Protein AF-A0A7W6CKK4-F1 (afdb_monomer_lite)

Org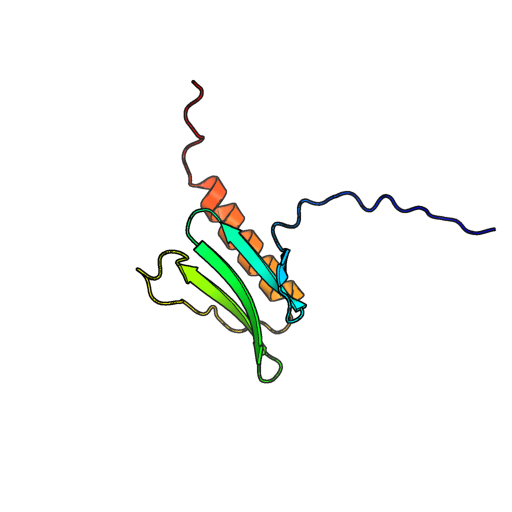anism: NCBI:txid1265931

Secondary structure (DSSP, 8-state):
--------------EEE-TTS-EEEEETTEEEEEEEETTEEEEEEEETTS-S--EEPPPBSSHHHHHHHHHHHHHHHHHHSPPPP--

Sequence (87 aa):
MRLFRSRTGHHHSVWKRDTTGRAYASHGRFRLTINGANERWFYRVSDMNGELPSVDSNPFPTERETMKAVQAELDATAGELPPPPEY

Structure (mmCIF, N/CA/C/O backbone):
data_AF-A0A7W6CKK4-F1
#
_entry.id   AF-A0A7W6CKK4-F1
#
loop_
_atom_site.group_PDB
_atom_site.id
_atom_site.type_symbol
_atom_site.label_atom_id
_atom_site.label_alt_id
_atom_site.label_comp_id
_atom_site.label_asym_id
_atom_site.label_entity_id
_atom_site.label_seq_id
_atom_site.pdbx_PDB_ins_code
_atom_site.Cartn_x
_atom_site.Cartn_y
_atom_site.Cartn_z
_atom_site.occupancy
_atom_site.B_iso_or_equiv
_atom_site.auth_seq_id
_atom_site.auth_comp_id
_atom_site.auth_asym_id
_atom_site.auth_atom_id
_atom_site.pdbx_PDB_model_num
ATOM 1 N N . MET A 1 1 ? -11.461 38.579 9.228 1.00 35.84 1 MET A N 1
ATOM 2 C CA . MET A 1 1 ? -12.113 37.288 9.549 1.00 35.84 1 MET A CA 1
ATOM 3 C C . MET A 1 1 ? -11.546 36.199 8.640 1.00 35.84 1 MET A C 1
ATOM 5 O O . MET A 1 1 ? -11.573 36.400 7.437 1.00 35.84 1 MET A O 1
ATOM 9 N N . ARG A 1 2 ? -11.041 35.101 9.243 1.00 50.19 2 ARG A N 1
ATOM 10 C CA . ARG A 1 2 ? -10.569 33.815 8.656 1.00 50.19 2 ARG A CA 1
ATOM 11 C C . ARG A 1 2 ? -9.449 33.935 7.596 1.00 50.19 2 ARG A C 1
ATOM 13 O O . ARG A 1 2 ? -9.737 34.131 6.427 1.00 50.19 2 ARG A O 1
ATOM 20 N N . LEU A 1 3 ? -8.158 34.027 7.941 1.00 53.16 3 LEU A N 1
ATOM 21 C CA . LEU A 1 3 ? -7.239 33.054 8.580 1.00 53.16 3 LEU A CA 1
ATOM 22 C C . LEU A 1 3 ? -7.086 31.725 7.805 1.00 53.16 3 LEU A C 1
ATOM 24 O O . LEU A 1 3 ? -8.003 30.914 7.761 1.00 53.16 3 LEU A O 1
ATOM 28 N N . PHE A 1 4 ? -5.872 31.541 7.266 1.00 47.81 4 PHE A N 1
ATOM 29 C CA . PHE A 1 4 ? -5.246 30.318 6.742 1.00 47.81 4 PHE A CA 1
ATOM 30 C C . PHE A 1 4 ? -5.793 29.721 5.439 1.00 47.81 4 PHE A C 1
ATOM 32 O O . PHE A 1 4 ? -6.445 28.681 5.413 1.00 47.81 4 PHE A O 1
ATOM 39 N N . ARG A 1 5 ? -5.350 30.292 4.312 1.00 41.41 5 ARG A N 1
ATOM 40 C CA . ARG A 1 5 ? -5.125 29.502 3.096 1.00 41.41 5 ARG A CA 1
ATOM 41 C C . ARG A 1 5 ? -3.798 28.769 3.282 1.00 41.41 5 ARG A C 1
ATOM 43 O O . ARG A 1 5 ? -2.760 29.219 2.803 1.00 41.41 5 ARG A O 1
ATOM 50 N N . SER A 1 6 ? -3.818 27.680 4.046 1.00 44.94 6 SER A N 1
ATOM 51 C CA . SER A 1 6 ? -2.702 26.741 4.058 1.00 44.94 6 SER A CA 1
ATOM 52 C C . SER A 1 6 ? -2.557 26.220 2.633 1.00 44.94 6 SER A C 1
ATOM 54 O O . SER A 1 6 ? -3.326 25.375 2.185 1.00 44.94 6 SER A O 1
ATOM 56 N N . ARG A 1 7 ? -1.583 26.759 1.893 1.00 45.53 7 ARG A N 1
ATOM 57 C CA . ARG A 1 7 ? -0.884 25.990 0.866 1.00 45.53 7 ARG A CA 1
ATOM 58 C C . ARG A 1 7 ? -0.210 24.859 1.631 1.00 45.53 7 ARG A C 1
ATOM 60 O O . ARG A 1 7 ? 0.934 24.992 2.051 1.00 45.53 7 ARG A O 1
ATOM 67 N N . THR A 1 8 ? -0.963 23.806 1.927 1.00 44.94 8 THR A N 1
ATOM 68 C CA . THR A 1 8 ? -0.404 22.553 2.409 1.00 44.94 8 THR A CA 1
ATOM 69 C C . THR A 1 8 ? 0.549 22.130 1.312 1.00 44.94 8 THR A C 1
ATOM 71 O O . THR A 1 8 ? 0.121 21.852 0.191 1.00 44.94 8 THR A O 1
ATOM 74 N N . GLY A 1 9 ? 1.844 22.245 1.605 1.00 38.50 9 GLY A N 1
ATOM 75 C CA . GLY A 1 9 ? 2.898 21.856 0.695 1.00 38.50 9 GLY A CA 1
ATOM 76 C C . GLY A 1 9 ? 2.556 20.492 0.127 1.00 38.50 9 GLY A C 1
ATOM 77 O O . GLY A 1 9 ? 2.155 19.590 0.865 1.00 38.50 9 GLY A O 1
ATOM 78 N N . HIS A 1 10 ? 2.670 20.369 -1.191 1.00 37.66 10 HIS A N 1
ATOM 79 C CA . HIS A 1 10 ? 2.759 19.079 -1.842 1.00 37.66 10 HIS A CA 1
ATOM 80 C C . HIS A 1 10 ? 4.008 18.377 -1.287 1.00 37.66 10 HIS A C 1
ATOM 82 O O . HIS A 1 10 ? 5.058 18.359 -1.917 1.00 37.66 10 HIS A O 1
ATOM 88 N N . HIS A 1 11 ? 3.913 17.794 -0.091 1.00 41.78 11 HIS A N 1
ATOM 89 C CA . HIS A 1 11 ? 4.615 16.552 0.159 1.00 41.78 11 HIS A CA 1
ATOM 90 C C . HIS A 1 11 ? 4.096 15.641 -0.941 1.00 41.78 11 HIS A C 1
ATOM 92 O O . HIS A 1 11 ? 2.901 15.337 -0.957 1.00 41.78 11 HIS A O 1
ATOM 98 N N . HIS A 1 12 ? 4.954 15.324 -1.909 1.00 48.50 12 HIS A N 1
ATOM 99 C CA . HIS A 1 12 ? 4.701 14.332 -2.944 1.00 48.50 12 HIS A CA 1
ATOM 100 C C . HIS A 1 12 ? 4.407 13.001 -2.243 1.00 48.50 12 HIS A C 1
ATOM 102 O O . HIS A 1 12 ? 5.272 12.150 -2.079 1.00 48.50 12 HIS A O 1
ATOM 108 N N . SER A 1 13 ? 3.185 12.847 -1.743 1.00 57.31 13 SER A N 1
ATOM 109 C CA . SER A 1 13 ? 2.711 11.590 -1.211 1.00 57.31 13 SER A CA 1
ATOM 110 C C . SER A 1 13 ? 2.564 10.710 -2.439 1.00 57.31 13 SER A C 1
ATOM 112 O O . SER A 1 13 ? 1.680 10.935 -3.261 1.00 57.31 13 SER A O 1
ATOM 114 N N . VAL A 1 14 ? 3.471 9.744 -2.591 1.00 70.94 14 VAL A N 1
ATOM 115 C CA . VAL A 1 14 ? 3.447 8.732 -3.667 1.00 70.94 14 VAL A CA 1
ATOM 116 C C . VAL A 1 14 ? 2.100 7.980 -3.681 1.00 70.94 14 VAL A C 1
ATOM 118 O O . VAL A 1 14 ? 1.691 7.398 -4.685 1.00 70.94 14 VAL A O 1
ATOM 121 N N . TRP A 1 15 ? 1.381 8.057 -2.563 1.00 80.62 15 TRP A N 1
ATOM 122 C CA . TRP A 1 15 ? 0.045 7.549 -2.321 1.00 80.62 15 TRP A CA 1
ATOM 123 C C . TRP A 1 15 ? -1.047 8.314 -3.074 1.00 80.62 15 TRP A C 1
ATOM 125 O O . TRP A 1 15 ? -1.396 9.451 -2.757 1.00 80.62 15 TRP A O 1
ATOM 135 N N . LYS A 1 16 ? -1.650 7.625 -4.036 1.00 85.94 16 LYS A N 1
ATOM 136 C CA . LYS A 1 16 ? -2.917 7.959 -4.687 1.00 85.94 16 LYS A CA 1
ATOM 137 C C . LYS A 1 16 ? -4.063 7.212 -4.001 1.00 85.94 16 LYS A C 1
ATOM 139 O O . LYS A 1 16 ? -3.830 6.287 -3.230 1.00 85.94 16 LYS A O 1
ATOM 144 N N . ARG A 1 17 ? -5.310 7.600 -4.271 1.00 86.62 17 ARG A N 1
ATOM 145 C CA . ARG A 1 17 ? -6.501 6.859 -3.826 1.00 86.62 17 ARG A CA 1
ATOM 146 C C . ARG A 1 17 ? -7.255 6.305 -5.027 1.00 86.62 17 ARG A C 1
ATOM 148 O O . ARG A 1 17 ? -7.381 7.012 -6.024 1.00 86.62 17 ARG A O 1
ATOM 155 N N . ASP A 1 18 ? -7.698 5.051 -4.963 1.00 83.19 18 ASP A N 1
ATOM 156 C CA . ASP A 1 18 ? -8.503 4.449 -6.036 1.00 83.19 18 ASP A CA 1
ATOM 157 C C . ASP A 1 18 ? -9.999 4.785 -5.896 1.00 83.19 18 ASP A C 1
ATOM 159 O O . ASP A 1 18 ? -10.408 5.495 -4.976 1.00 83.19 18 ASP A O 1
ATOM 163 N N . THR A 1 19 ? -10.826 4.293 -6.822 1.00 82.19 19 THR A N 1
ATOM 164 C CA . THR A 1 19 ? -12.276 4.559 -6.877 1.00 82.19 19 THR A CA 1
ATOM 165 C C . THR A 1 19 ? -13.054 4.035 -5.667 1.00 82.19 19 THR A C 1
ATOM 167 O O . THR A 1 19 ? -14.157 4.503 -5.403 1.00 82.19 19 THR A O 1
ATOM 170 N N . THR A 1 20 ? -12.480 3.105 -4.907 1.00 80.94 20 THR A N 1
ATOM 171 C CA . THR A 1 20 ? -13.000 2.588 -3.633 1.00 80.94 20 THR A CA 1
ATOM 172 C C . THR A 1 20 ? -12.464 3.354 -2.418 1.00 80.94 20 THR A C 1
ATOM 174 O O . THR A 1 20 ? -12.832 3.055 -1.284 1.00 80.94 20 THR A O 1
ATOM 177 N N . GLY A 1 21 ? -11.604 4.355 -2.635 1.00 80.94 21 GLY A N 1
ATOM 178 C CA . GLY A 1 21 ? -11.025 5.202 -1.595 1.00 80.94 21 GLY A CA 1
ATOM 179 C C . GLY A 1 21 ? -9.782 4.627 -0.913 1.00 80.94 21 GLY A C 1
ATOM 180 O O . GLY A 1 21 ? -9.237 5.293 -0.030 1.00 80.94 21 GLY A O 1
ATOM 181 N N . ARG A 1 22 ? -9.304 3.439 -1.312 1.00 83.50 22 ARG A N 1
ATOM 182 C CA . ARG A 1 22 ? -8.091 2.836 -0.736 1.00 83.50 22 ARG A CA 1
ATOM 183 C C . ARG A 1 22 ? -6.844 3.553 -1.231 1.00 83.50 22 ARG A C 1
ATOM 185 O O . ARG A 1 22 ? -6.768 3.970 -2.388 1.00 83.50 22 ARG A O 1
ATOM 192 N N . ALA A 1 23 ? -5.861 3.693 -0.346 1.00 87.25 23 ALA A N 1
ATOM 193 C CA . ALA A 1 23 ? -4.575 4.280 -0.688 1.00 87.25 23 ALA A CA 1
ATOM 194 C C . ALA A 1 23 ? -3.715 3.273 -1.463 1.00 87.25 23 ALA A C 1
ATOM 196 O O . ALA A 1 23 ? -3.593 2.116 -1.070 1.00 87.25 23 ALA A O 1
ATOM 197 N N . TYR A 1 24 ? -3.087 3.714 -2.546 1.00 87.69 24 TYR A N 1
ATOM 198 C CA . TYR A 1 24 ? -2.130 2.924 -3.303 1.00 87.69 24 TYR A CA 1
ATOM 199 C C . TYR A 1 24 ? -0.959 3.780 -3.782 1.00 87.69 24 TYR A C 1
ATOM 201 O O . TYR A 1 24 ? -1.130 4.946 -4.120 1.00 87.69 24 TYR A O 1
ATOM 209 N N . ALA A 1 25 ? 0.224 3.194 -3.856 1.00 86.38 25 ALA A N 1
ATOM 210 C CA . ALA A 1 25 ? 1.426 3.796 -4.412 1.00 86.38 25 ALA A CA 1
ATOM 211 C C . ALA A 1 25 ? 1.966 2.884 -5.516 1.00 86.38 25 ALA A C 1
ATOM 213 O O . ALA A 1 25 ? 1.896 1.663 -5.406 1.00 86.38 25 ALA A O 1
ATOM 214 N N . SER A 1 26 ? 2.493 3.460 -6.588 1.00 83.94 26 SER A N 1
ATOM 215 C CA . SER A 1 26 ? 3.145 2.701 -7.659 1.00 83.94 26 SER A CA 1
ATOM 216 C C . SER A 1 26 ? 4.629 3.030 -7.666 1.00 83.94 26 SER A C 1
ATOM 218 O O . SER A 1 26 ? 4.992 4.205 -7.623 1.00 83.94 26 SER A O 1
ATOM 220 N N . HIS A 1 27 ? 5.470 2.003 -7.723 1.00 77.75 27 HIS A N 1
ATOM 221 C CA . HIS A 1 27 ? 6.919 2.124 -7.769 1.00 77.75 27 HIS A CA 1
ATOM 222 C C . HIS A 1 27 ? 7.475 1.181 -8.843 1.00 77.75 27 HIS A C 1
ATOM 224 O O . HIS A 1 27 ? 7.486 -0.041 -8.680 1.00 77.75 27 HIS A O 1
ATOM 230 N N . GLY A 1 28 ? 7.896 1.748 -9.977 1.00 81.25 28 GLY A N 1
ATOM 231 C CA . GLY A 1 28 ? 8.307 0.969 -11.147 1.00 81.25 28 GLY A CA 1
ATOM 232 C C . GLY A 1 28 ? 7.194 0.027 -11.618 1.00 81.25 28 GLY A C 1
ATOM 233 O O . GLY A 1 28 ? 6.084 0.472 -11.906 1.00 81.25 28 GLY A O 1
ATOM 234 N N . ARG A 1 29 ? 7.490 -1.278 -11.662 1.00 83.25 29 ARG A N 1
ATOM 235 C CA . ARG A 1 29 ? 6.529 -2.337 -12.027 1.00 83.25 29 ARG A CA 1
ATOM 236 C C . ARG A 1 29 ? 5.608 -2.782 -10.888 1.00 83.25 29 ARG A C 1
ATOM 238 O O . ARG A 1 29 ? 4.680 -3.549 -11.116 1.00 83.25 29 ARG A O 1
ATOM 245 N N . PHE A 1 30 ? 5.859 -2.333 -9.661 1.00 86.00 30 PHE A N 1
ATOM 246 C CA . PHE A 1 30 ? 5.115 -2.775 -8.488 1.00 86.00 30 PHE A CA 1
ATOM 247 C C . PHE A 1 30 ? 4.077 -1.740 -8.060 1.00 86.00 30 PHE A C 1
ATOM 249 O O . PHE A 1 30 ? 4.301 -0.530 -8.101 1.00 86.00 30 PHE A O 1
ATOM 256 N N . ARG A 1 31 ? 2.931 -2.225 -7.588 1.00 87.81 31 ARG A N 1
ATOM 257 C CA . ARG A 1 31 ? 1.869 -1.427 -6.982 1.00 87.81 31 ARG A CA 1
ATOM 258 C C . ARG A 1 31 ? 1.634 -1.883 -5.551 1.00 87.81 31 ARG A C 1
ATOM 260 O O . ARG A 1 31 ? 1.291 -3.032 -5.303 1.00 87.81 31 ARG A O 1
ATOM 267 N N . LEU A 1 32 ? 1.755 -0.955 -4.619 1.00 88.88 32 LEU A N 1
ATOM 268 C CA . LEU A 1 32 ? 1.501 -1.136 -3.201 1.00 88.88 32 LEU A CA 1
ATOM 269 C C . LEU A 1 32 ? 0.104 -0.608 -2.892 1.00 88.88 32 LEU A C 1
ATOM 271 O O . LEU A 1 32 ? -0.225 0.510 -3.269 1.00 88.88 32 LEU A O 1
ATOM 275 N N . THR A 1 33 ? -0.735 -1.398 -2.233 1.00 90.69 33 THR A N 1
ATOM 276 C CA . THR A 1 33 ? -2.124 -1.034 -1.911 1.00 90.69 33 THR A CA 1
ATOM 277 C C . THR A 1 33 ? -2.375 -1.241 -0.429 1.00 90.69 33 THR A C 1
ATOM 279 O O . THR A 1 33 ? -2.154 -2.337 0.076 1.00 90.69 33 THR A O 1
ATOM 282 N N . ILE A 1 34 ? -2.861 -0.218 0.266 1.00 89.94 34 ILE A N 1
ATOM 283 C CA . ILE A 1 34 ? -3.258 -0.314 1.669 1.00 89.94 34 ILE A CA 1
ATOM 284 C C . ILE A 1 34 ? -4.645 -0.941 1.753 1.00 89.94 34 ILE A C 1
ATOM 286 O O . ILE A 1 34 ? -5.599 -0.472 1.134 1.00 89.94 34 ILE A O 1
ATOM 290 N N . ASN A 1 35 ? -4.757 -1.996 2.546 1.00 89.25 35 ASN A N 1
ATOM 291 C CA . ASN A 1 35 ? -6.006 -2.669 2.844 1.00 89.25 35 ASN A CA 1
ATOM 292 C C . ASN A 1 35 ? -6.205 -2.715 4.362 1.00 89.25 35 ASN A C 1
ATOM 294 O O . ASN A 1 35 ? -5.255 -2.881 5.124 1.00 89.25 35 ASN A O 1
ATOM 298 N N . GLY A 1 36 ? -7.452 -2.561 4.796 1.00 86.88 36 GLY A N 1
ATOM 299 C CA . GLY A 1 36 ? -7.860 -2.735 6.186 1.00 86.88 36 GLY A CA 1
ATOM 300 C C . GLY A 1 36 ? -8.866 -3.875 6.285 1.00 86.88 36 GLY A C 1
ATOM 301 O O . GLY A 1 36 ? -9.869 -3.863 5.572 1.00 86.88 36 GLY A O 1
ATOM 302 N N . ALA A 1 37 ? -8.609 -4.859 7.145 1.00 84.00 37 ALA A N 1
ATOM 303 C CA . ALA A 1 37 ? -9.531 -5.952 7.442 1.00 84.00 37 ALA A CA 1
ATOM 304 C C . ALA A 1 37 ? -9.450 -6.320 8.928 1.00 84.00 37 ALA A C 1
ATOM 306 O O . ALA A 1 37 ? -8.355 -6.419 9.476 1.00 84.00 37 ALA A O 1
ATOM 307 N N . ASN A 1 38 ? -10.597 -6.555 9.575 1.00 83.62 38 ASN A N 1
ATOM 308 C CA . ASN A 1 38 ? -10.672 -6.960 10.989 1.00 83.62 38 ASN A CA 1
ATOM 309 C C . ASN A 1 38 ? -9.845 -6.053 11.922 1.00 83.62 38 ASN A C 1
ATOM 311 O O . ASN A 1 38 ? -9.015 -6.541 12.685 1.00 83.62 38 ASN A O 1
ATOM 315 N N . GLU A 1 39 ? -10.013 -4.731 11.787 1.00 80.81 39 GLU A N 1
ATOM 316 C CA . GLU A 1 39 ? -9.298 -3.705 12.576 1.00 80.81 39 GLU A CA 1
ATOM 317 C C . GLU A 1 39 ? -7.768 -3.702 12.401 1.00 80.81 39 GLU A C 1
ATOM 319 O O . GLU A 1 39 ? -7.054 -2.984 13.097 1.00 80.81 39 GLU A O 1
ATOM 324 N N . ARG A 1 40 ? -7.249 -4.469 11.439 1.00 87.81 40 ARG A N 1
ATOM 325 C CA . ARG A 1 40 ? -5.830 -4.541 11.098 1.00 87.81 40 ARG A CA 1
ATOM 326 C C . ARG A 1 40 ? -5.603 -3.960 9.718 1.00 87.81 40 ARG A C 1
ATOM 328 O O . ARG A 1 40 ? -6.371 -4.206 8.790 1.00 87.81 40 ARG A O 1
ATOM 335 N N . TRP A 1 41 ? -4.522 -3.212 9.582 1.00 91.56 41 TRP A N 1
ATOM 336 C CA . TRP A 1 41 ? -4.123 -2.579 8.334 1.00 91.56 41 TRP A CA 1
ATOM 337 C C . TRP A 1 41 ? -2.902 -3.282 7.774 1.00 91.56 41 TRP A C 1
ATOM 339 O O . TRP A 1 41 ? -2.018 -3.670 8.518 1.00 91.56 41 TRP A O 1
ATOM 349 N N . PHE A 1 42 ? -2.836 -3.486 6.475 1.00 90.38 42 PHE A N 1
ATOM 350 C CA . PHE A 1 42 ? -1.688 -4.109 5.832 1.00 90.38 42 PHE A CA 1
ATOM 351 C C . PHE A 1 42 ? -1.537 -3.530 4.438 1.00 90.38 42 PHE A C 1
ATOM 353 O O . PHE A 1 42 ? -2.489 -3.005 3.856 1.00 90.38 42 PHE A O 1
ATOM 360 N N . TYR A 1 43 ? -0.331 -3.603 3.896 1.00 89.38 43 TYR A N 1
ATOM 361 C CA . TYR A 1 43 ? -0.100 -3.249 2.511 1.00 89.38 43 TYR A CA 1
ATOM 362 C C . TYR A 1 43 ? 0.111 -4.509 1.688 1.00 89.38 43 TYR A C 1
ATOM 364 O O . TYR A 1 43 ? 0.745 -5.465 2.121 1.00 89.38 43 TYR A O 1
ATOM 372 N N . ARG A 1 44 ? -0.433 -4.497 0.479 1.00 90.12 44 ARG A N 1
ATOM 373 C CA . ARG A 1 44 ? -0.248 -5.541 -0.518 1.00 90.12 44 ARG A CA 1
ATOM 374 C C . ARG A 1 44 ? 0.625 -5.005 -1.631 1.00 90.12 44 ARG A C 1
ATOM 376 O O .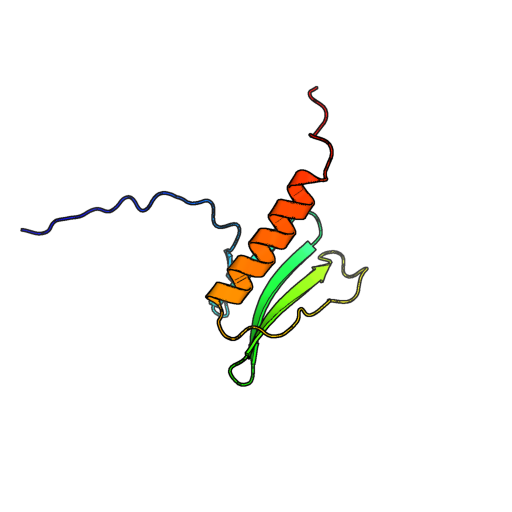 ARG A 1 44 ? 0.244 -4.024 -2.268 1.00 90.12 44 ARG A O 1
ATOM 383 N N . VAL A 1 45 ? 1.739 -5.664 -1.900 1.00 89.38 45 VAL A N 1
ATOM 384 C CA . VAL A 1 45 ? 2.570 -5.419 -3.079 1.00 89.38 45 VAL A CA 1
ATOM 385 C C . VAL A 1 45 ? 2.084 -6.341 -4.186 1.00 89.38 45 VAL A C 1
ATOM 387 O O . VAL A 1 45 ? 1.999 -7.546 -3.997 1.00 89.38 45 VAL A O 1
ATOM 390 N N . SER A 1 46 ? 1.708 -5.783 -5.328 1.00 88.94 46 SER A N 1
ATOM 391 C CA . SER A 1 46 ? 1.304 -6.539 -6.515 1.00 88.94 46 SER A CA 1
ATOM 392 C C . SER A 1 46 ? 2.164 -6.128 -7.693 1.00 88.94 46 SER A C 1
ATOM 394 O O . SER A 1 46 ? 2.410 -4.939 -7.895 1.00 88.94 46 SER A O 1
ATOM 396 N N . ASP A 1 47 ? 2.613 -7.104 -8.467 1.00 88.56 47 ASP A N 1
ATOM 397 C CA . ASP A 1 47 ? 3.257 -6.842 -9.744 1.00 88.56 47 ASP A CA 1
ATOM 398 C C . ASP A 1 47 ? 2.202 -6.417 -10.772 1.00 88.56 47 ASP A C 1
ATOM 400 O O . ASP A 1 47 ? 1.151 -7.045 -10.903 1.00 88.56 47 ASP A O 1
ATOM 404 N N . MET A 1 48 ? 2.450 -5.307 -11.466 1.00 86.19 48 MET A N 1
ATOM 405 C CA . MET A 1 48 ? 1.509 -4.776 -12.452 1.00 86.19 48 MET A CA 1
ATOM 406 C C . MET A 1 48 ? 1.471 -5.609 -13.736 1.00 86.19 48 MET A C 1
ATOM 408 O O . MET A 1 48 ? 0.469 -5.543 -14.446 1.00 86.19 48 MET A O 1
ATOM 412 N N . ASN A 1 49 ? 2.514 -6.395 -14.016 1.00 85.81 49 ASN A N 1
ATOM 413 C CA . ASN A 1 49 ? 2.544 -7.310 -15.156 1.00 85.81 49 ASN A CA 1
ATOM 414 C C . ASN A 1 49 ? 1.830 -8.641 -14.855 1.00 85.81 49 ASN A C 1
ATOM 416 O O . ASN A 1 49 ? 1.531 -9.395 -15.778 1.00 85.81 49 ASN A O 1
ATOM 420 N N . GLY A 1 50 ? 1.528 -8.927 -13.583 1.00 82.56 50 GLY A N 1
ATOM 421 C CA . GLY A 1 50 ? 0.917 -10.180 -13.141 1.00 82.56 50 GLY A CA 1
ATOM 422 C C . GLY A 1 50 ? 1.867 -11.380 -13.183 1.00 82.56 50 GLY A C 1
ATOM 423 O O . GLY A 1 50 ? 1.411 -12.517 -13.096 1.00 82.56 50 GLY A O 1
ATOM 424 N N . GLU A 1 51 ? 3.174 -11.145 -13.318 1.00 85.00 51 GLU A N 1
ATOM 425 C CA . GLU A 1 51 ? 4.191 -12.200 -13.401 1.00 85.00 51 GLU A CA 1
ATOM 426 C C . GLU A 1 51 ? 4.536 -12.767 -12.019 1.00 85.00 51 GLU A C 1
ATOM 428 O O . GLU A 1 51 ? 4.954 -13.918 -11.895 1.00 85.00 51 GLU A O 1
ATOM 433 N N . LEU A 1 52 ? 4.353 -11.958 -10.970 1.00 86.12 52 LEU A N 1
ATOM 434 C CA . LEU A 1 52 ? 4.649 -12.324 -9.589 1.00 86.12 52 LEU A CA 1
ATOM 435 C C . LEU A 1 52 ? 3.380 -12.322 -8.730 1.00 86.12 52 LEU A C 1
ATOM 437 O O . LEU A 1 52 ? 2.523 -11.446 -8.891 1.00 86.12 52 LEU A O 1
ATOM 441 N N . PRO A 1 53 ? 3.261 -13.267 -7.779 1.00 87.50 53 PRO A N 1
ATOM 442 C CA . PRO A 1 53 ? 2.151 -13.275 -6.842 1.00 87.50 53 PRO A CA 1
ATOM 443 C C . PRO A 1 53 ? 2.186 -12.027 -5.958 1.00 87.50 53 PRO A C 1
ATOM 445 O O . PRO A 1 53 ? 3.252 -11.526 -5.592 1.00 87.50 53 PRO A O 1
ATOM 448 N N . SER A 1 54 ? 1.005 -11.540 -5.583 1.00 87.25 54 SER A N 1
ATOM 449 C CA . SER A 1 54 ? 0.898 -10.454 -4.616 1.00 87.25 54 SER A CA 1
ATOM 450 C C . SER A 1 54 ? 1.436 -10.891 -3.253 1.00 87.25 54 SER A C 1
ATOM 452 O O . SER A 1 54 ? 1.085 -11.963 -2.761 1.00 87.25 54 SER A O 1
ATOM 454 N N . VAL A 1 55 ? 2.234 -10.034 -2.622 1.00 88.31 55 VAL A N 1
ATOM 455 C CA . VAL A 1 55 ? 2.778 -10.253 -1.279 1.00 88.31 55 VAL A CA 1
ATOM 456 C C . VAL A 1 55 ? 2.092 -9.305 -0.308 1.00 88.31 55 VAL A C 1
ATOM 458 O O . VAL A 1 55 ? 2.051 -8.094 -0.531 1.00 88.31 55 VAL A O 1
ATOM 461 N N . ASP A 1 56 ? 1.544 -9.864 0.765 1.00 89.88 56 ASP A N 1
ATOM 462 C CA . ASP A 1 56 ? 0.942 -9.108 1.857 1.00 89.88 56 ASP A CA 1
ATOM 463 C C . ASP A 1 56 ? 1.974 -8.851 2.955 1.00 89.88 56 ASP A C 1
ATOM 465 O O . ASP A 1 56 ? 2.754 -9.733 3.319 1.00 89.88 56 ASP A O 1
ATOM 469 N N . SER A 1 57 ? 1.975 -7.636 3.493 1.00 87.44 57 SER A N 1
ATOM 470 C CA . SER A 1 57 ? 2.798 -7.282 4.640 1.00 87.44 57 SER A CA 1
ATOM 471 C C . SER A 1 57 ? 2.248 -7.855 5.937 1.00 87.44 57 SER A C 1
ATOM 473 O O . SER A 1 57 ? 1.071 -8.210 6.050 1.00 87.44 57 SER A O 1
ATOM 475 N N . ASN A 1 58 ? 3.071 -7.789 6.9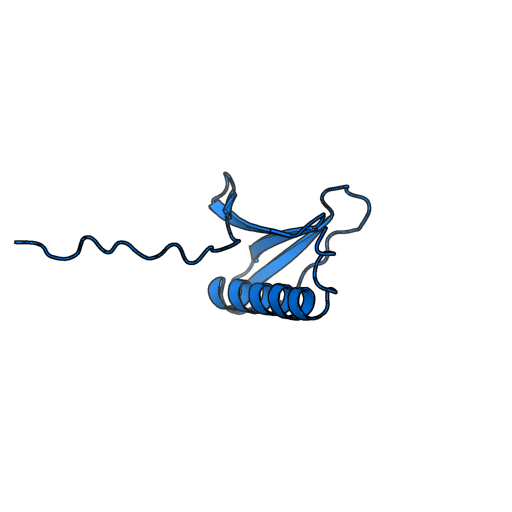82 1.00 86.88 58 ASN A N 1
ATOM 476 C CA . ASN A 1 58 ? 2.576 -7.957 8.340 1.00 86.88 58 ASN A CA 1
ATOM 477 C C . ASN A 1 58 ? 1.471 -6.928 8.645 1.00 86.88 58 ASN A C 1
ATOM 479 O O . ASN A 1 58 ? 1.500 -5.811 8.115 1.00 86.88 58 ASN A O 1
ATOM 483 N N . PRO A 1 59 ? 0.491 -7.293 9.487 1.00 89.00 59 PRO A N 1
ATOM 484 C CA . PRO A 1 59 ? -0.548 -6.375 9.910 1.00 89.00 59 PRO A CA 1
ATOM 485 C C . PRO A 1 59 ? 0.007 -5.310 10.862 1.00 89.00 59 PRO A C 1
ATOM 487 O O . PRO A 1 59 ? 0.800 -5.587 11.759 1.00 89.00 59 PRO A O 1
ATOM 490 N N . PHE A 1 60 ? -0.497 -4.100 10.691 1.00 87.81 60 PHE A N 1
ATOM 491 C CA . PHE A 1 60 ? -0.227 -2.898 11.455 1.00 87.81 60 PHE A CA 1
ATOM 492 C C . PHE A 1 60 ? -1.503 -2.430 12.166 1.00 87.81 60 PHE A C 1
ATOM 494 O O . PHE A 1 60 ? -2.620 -2.695 11.703 1.00 87.81 60 PHE A O 1
ATOM 501 N N . PRO A 1 61 ? -1.359 -1.685 13.273 1.00 85.81 61 PRO A N 1
ATOM 502 C CA . PRO A 1 61 ? -2.498 -1.205 14.047 1.00 85.81 61 PRO A CA 1
ATOM 503 C C . PRO A 1 61 ? -3.273 -0.078 13.350 1.00 85.81 61 PRO A C 1
ATOM 505 O O . PRO A 1 61 ? -4.457 0.099 13.617 1.00 85.81 61 PRO A O 1
ATOM 508 N N . THR A 1 62 ? -2.646 0.702 12.457 1.00 85.81 62 THR A N 1
ATOM 509 C CA . THR A 1 62 ? -3.321 1.820 11.771 1.00 85.81 62 THR A CA 1
ATOM 510 C C . THR A 1 62 ? -2.895 1.979 10.312 1.00 85.81 62 THR A C 1
ATOM 512 O O . THR A 1 62 ? -1.775 1.628 9.926 1.00 85.81 62 THR A O 1
ATOM 515 N N . GLU A 1 63 ? -3.768 2.599 9.510 1.00 84.69 63 GLU A N 1
ATOM 516 C CA . GLU A 1 63 ? -3.487 2.979 8.117 1.00 84.69 63 GLU A CA 1
ATOM 517 C C . GLU A 1 63 ? -2.210 3.827 8.022 1.00 84.69 63 GLU A C 1
ATOM 519 O O . GLU A 1 63 ? -1.352 3.590 7.174 1.00 84.69 63 GLU A O 1
ATOM 524 N N . ARG A 1 64 ? -2.043 4.789 8.939 1.00 84.94 64 ARG A N 1
ATOM 525 C CA . ARG A 1 64 ? -0.906 5.716 8.941 1.00 84.94 64 ARG A CA 1
ATOM 526 C C . ARG A 1 64 ? 0.420 5.016 9.228 1.00 84.94 64 ARG A C 1
AT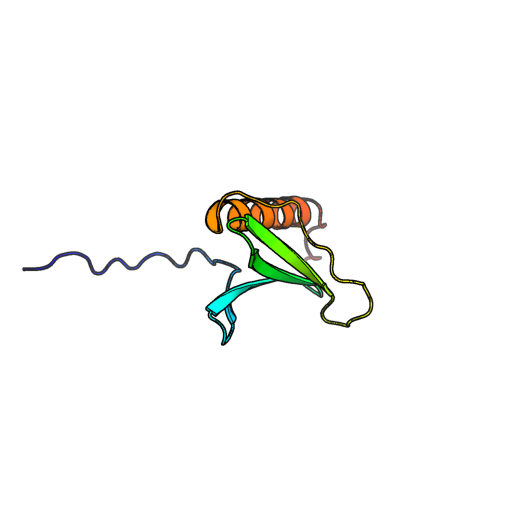OM 528 O O . ARG A 1 64 ? 1.418 5.341 8.591 1.00 84.94 64 ARG A O 1
ATOM 535 N N . GLU A 1 65 ? 0.433 4.071 10.165 1.00 85.31 65 GLU A N 1
ATOM 536 C CA . GLU A 1 65 ? 1.626 3.261 10.443 1.00 85.31 65 GLU A CA 1
ATOM 537 C C . GLU A 1 65 ? 1.977 2.367 9.256 1.00 85.31 65 GLU A C 1
ATOM 539 O O . GLU A 1 65 ? 3.140 2.298 8.870 1.00 85.31 65 GLU A O 1
ATOM 544 N N . THR A 1 66 ? 0.964 1.785 8.611 1.00 87.12 66 THR A N 1
ATOM 545 C CA . THR A 1 66 ? 1.143 0.989 7.389 1.00 87.12 66 THR A CA 1
ATOM 546 C C . THR A 1 66 ? 1.768 1.828 6.275 1.00 87.12 66 THR A C 1
ATOM 548 O O . THR A 1 66 ? 2.770 1.433 5.686 1.00 87.12 66 THR A O 1
ATOM 551 N N . MET A 1 67 ? 1.224 3.022 6.014 1.00 83.88 67 MET A N 1
ATOM 552 C CA . MET A 1 67 ? 1.764 3.940 5.005 1.00 83.88 67 MET A CA 1
ATO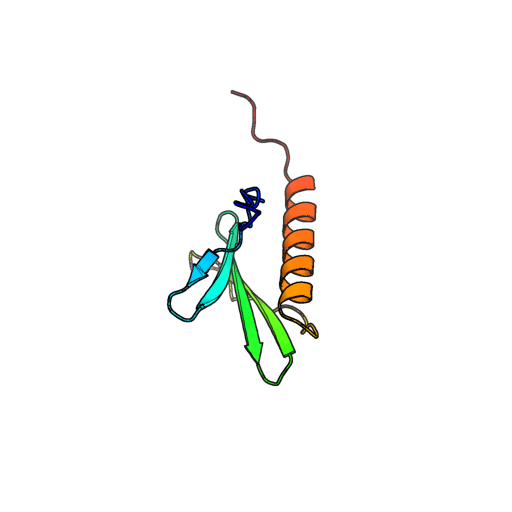M 553 C C . MET A 1 67 ? 3.204 4.354 5.318 1.00 83.88 67 MET A C 1
ATOM 555 O O . MET A 1 67 ? 4.024 4.431 4.406 1.00 83.88 67 MET A O 1
ATOM 559 N N . LYS A 1 68 ? 3.531 4.594 6.595 1.00 83.88 68 LYS A N 1
ATOM 560 C CA . LYS A 1 68 ? 4.891 4.941 7.026 1.00 83.88 68 LYS A CA 1
ATOM 561 C C . LYS A 1 68 ? 5.865 3.778 6.831 1.00 83.88 68 LYS A C 1
ATOM 563 O O . LYS A 1 68 ? 6.961 4.010 6.334 1.00 83.88 68 LYS A O 1
ATOM 568 N N . ALA A 1 69 ? 5.468 2.558 7.193 1.00 82.94 69 ALA A N 1
ATOM 569 C CA . ALA A 1 69 ? 6.288 1.363 7.017 1.00 82.94 69 ALA A CA 1
ATOM 570 C C . ALA A 1 69 ? 6.602 1.131 5.536 1.00 82.94 69 ALA A C 1
ATOM 572 O O . ALA A 1 69 ? 7.761 1.019 5.166 1.00 82.94 69 ALA A O 1
ATOM 573 N N . VAL A 1 70 ? 5.588 1.184 4.671 1.00 82.44 70 VAL A N 1
ATOM 574 C CA . VAL A 1 70 ? 5.794 1.076 3.221 1.00 82.44 70 VAL A CA 1
ATOM 575 C C . VAL A 1 70 ? 6.685 2.184 2.683 1.00 82.44 70 VAL A C 1
ATOM 577 O O . VAL A 1 70 ? 7.550 1.931 1.851 1.00 82.44 70 VAL A O 1
ATOM 580 N N . GLN A 1 71 ? 6.460 3.424 3.117 1.00 80.25 71 GLN A N 1
ATOM 581 C CA . GLN A 1 71 ? 7.265 4.542 2.649 1.00 80.25 71 GLN A CA 1
ATOM 582 C C . GLN A 1 71 ? 8.738 4.363 3.031 1.00 80.25 71 GLN A C 1
ATOM 584 O O . GLN A 1 71 ? 9.592 4.715 2.225 1.00 80.25 71 GLN A O 1
ATOM 589 N N . ALA A 1 72 ? 9.020 3.800 4.210 1.00 80.31 72 ALA A N 1
ATOM 590 C CA . ALA A 1 72 ? 10.373 3.469 4.643 1.00 80.31 72 ALA A CA 1
ATOM 591 C C . ALA A 1 72 ? 10.990 2.339 3.804 1.00 80.31 72 ALA A C 1
ATOM 593 O O . ALA A 1 72 ? 12.135 2.471 3.398 1.00 80.31 72 ALA A O 1
ATOM 594 N N . GLU A 1 73 ? 10.235 1.287 3.471 1.00 75.69 73 GLU A N 1
ATOM 595 C CA . GLU A 1 73 ? 10.715 0.210 2.587 1.00 75.69 73 GLU A CA 1
ATOM 596 C C . GLU A 1 73 ? 11.046 0.736 1.182 1.00 75.69 73 GLU A C 1
ATOM 598 O O . GLU A 1 73 ? 12.068 0.386 0.594 1.00 75.69 73 GLU A O 1
ATOM 603 N N . LEU A 1 74 ? 10.198 1.622 0.649 1.00 72.75 74 LEU A N 1
ATOM 604 C CA . LEU A 1 74 ? 10.427 2.272 -0.642 1.00 72.75 74 LEU A CA 1
ATOM 605 C C . LEU A 1 74 ? 11.642 3.204 -0.616 1.00 72.75 74 LEU A C 1
ATOM 607 O O . LEU A 1 74 ? 12.382 3.242 -1.592 1.00 72.75 74 LEU A O 1
ATOM 611 N N . ASP A 1 75 ? 1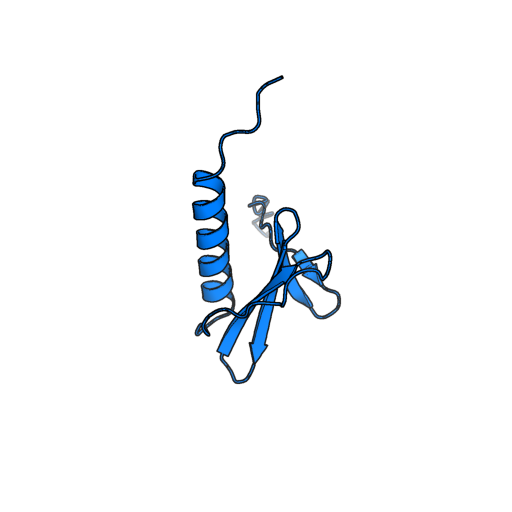1.837 3.954 0.468 1.00 68.88 75 ASP A N 1
ATOM 612 C CA . ASP A 1 75 ? 12.967 4.875 0.637 1.00 68.88 75 ASP A CA 1
ATOM 613 C C . ASP A 1 75 ? 14.290 4.120 0.835 1.00 68.88 75 ASP A C 1
ATOM 615 O O . ASP A 1 75 ? 15.274 4.416 0.162 1.00 68.88 75 ASP A O 1
ATOM 619 N N . ALA A 1 76 ? 14.285 3.068 1.659 1.00 64.88 76 ALA A N 1
ATOM 620 C CA . ALA A 1 76 ? 15.427 2.175 1.842 1.00 64.88 76 ALA A CA 1
ATOM 621 C C . ALA A 1 76 ? 15.830 1.504 0.521 1.00 64.88 76 ALA A C 1
ATOM 623 O O . ALA A 1 76 ? 17.004 1.506 0.159 1.00 64.88 76 ALA A O 1
ATOM 624 N N . THR A 1 77 ? 14.852 1.021 -0.252 1.00 59.22 77 THR A N 1
ATOM 625 C CA . THR A 1 77 ? 15.110 0.436 -1.578 1.00 59.22 77 THR A CA 1
ATOM 626 C C . THR A 1 77 ? 15.593 1.491 -2.581 1.00 59.22 77 THR A C 1
ATOM 628 O O . THR A 1 77 ? 16.448 1.204 -3.414 1.00 59.22 77 THR A O 1
ATOM 631 N N . ALA A 1 78 ? 15.085 2.726 -2.507 1.00 55.38 78 ALA A N 1
ATOM 632 C CA . ALA A 1 78 ? 15.530 3.824 -3.365 1.00 55.38 78 ALA A CA 1
ATOM 633 C C . ALA A 1 78 ? 16.970 4.271 -3.059 1.00 55.38 78 ALA A C 1
ATOM 635 O O . ALA A 1 78 ? 17.671 4.693 -3.975 1.00 55.38 78 ALA A O 1
ATOM 636 N N . GLY A 1 79 ? 17.419 4.150 -1.806 1.00 50.53 79 GLY A N 1
ATOM 637 C CA . GLY A 1 79 ? 18.804 4.411 -1.401 1.00 50.53 79 GLY A CA 1
ATOM 638 C C . GLY A 1 79 ? 19.809 3.344 -1.854 1.00 50.53 79 GLY A C 1
ATOM 639 O O . GLY A 1 79 ? 21.002 3.629 -1.917 1.00 50.53 79 GLY A O 1
ATOM 640 N N . GLU A 1 80 ? 19.341 2.140 -2.191 1.00 48.19 80 GLU A N 1
ATOM 641 C CA . GLU A 1 80 ? 20.171 1.023 -2.672 1.00 48.19 80 GLU A CA 1
ATOM 642 C C . GLU A 1 80 ? 20.246 0.916 -4.204 1.00 48.19 80 GLU A C 1
ATOM 644 O O . GLU A 1 80 ? 21.075 0.175 -4.737 1.00 48.19 80 GLU A O 1
ATOM 649 N N . LEU A 1 81 ? 19.414 1.660 -4.938 1.00 44.53 81 LEU A N 1
ATOM 650 C CA . LEU A 1 81 ? 19.491 1.694 -6.394 1.00 44.53 81 LEU A CA 1
ATOM 651 C C . LEU A 1 81 ? 20.645 2.613 -6.827 1.00 44.53 81 LEU A C 1
ATOM 653 O O . LEU A 1 81 ? 20.712 3.756 -6.367 1.00 44.53 81 LEU A O 1
ATOM 657 N N . PRO A 1 82 ? 21.551 2.160 -7.720 1.00 43.94 82 PRO A N 1
ATOM 658 C CA . PRO A 1 82 ? 22.551 3.054 -8.282 1.00 43.94 82 PRO A CA 1
ATOM 659 C C . PRO A 1 82 ? 21.830 4.246 -8.930 1.00 43.94 82 PRO A C 1
ATOM 661 O O . PRO A 1 82 ? 20.784 4.045 -9.562 1.00 43.94 82 PRO A O 1
ATOM 664 N N . PRO A 1 83 ? 22.343 5.481 -8.767 1.00 47.66 83 PRO A N 1
ATOM 665 C CA . PRO A 1 83 ? 21.733 6.642 -9.395 1.00 47.66 83 PRO A CA 1
ATOM 666 C C . PRO A 1 83 ? 21.594 6.384 -10.903 1.00 47.66 83 PRO A C 1
ATOM 668 O O . PRO A 1 83 ? 22.472 5.740 -11.492 1.00 47.66 83 PRO A O 1
ATOM 671 N N . PRO A 1 84 ? 20.491 6.828 -11.536 1.00 46.81 84 PRO A N 1
ATOM 672 C CA . PRO A 1 84 ? 20.328 6.670 -12.974 1.00 46.81 84 PRO A CA 1
ATOM 673 C C . PRO A 1 84 ? 21.544 7.288 -13.682 1.00 46.81 84 PRO A C 1
ATOM 675 O O . PRO A 1 84 ? 22.020 8.334 -13.235 1.00 46.81 84 PRO A O 1
ATOM 678 N N . PRO A 1 85 ? 22.074 6.650 -14.742 1.00 38.97 85 PRO A N 1
ATOM 679 C CA . PRO A 1 85 ? 23.239 7.171 -15.441 1.00 38.97 85 PRO A CA 1
ATOM 680 C C . PRO A 1 85 ? 22.933 8.582 -15.942 1.00 38.97 85 PRO A C 1
ATOM 682 O O . PRO A 1 85 ? 21.957 8.786 -16.667 1.00 38.97 85 PRO A O 1
ATOM 685 N N . GLU A 1 86 ? 23.753 9.547 -15.529 1.00 53.34 86 GLU A N 1
ATOM 686 C CA . GLU A 1 86 ? 23.760 10.878 -16.126 1.00 53.34 86 GLU A CA 1
ATOM 687 C C . GLU A 1 86 ? 24.224 10.715 -17.581 1.00 53.34 86 GLU A C 1
ATOM 689 O O . GLU A 1 86 ? 25.357 10.300 -17.832 1.00 53.34 86 GLU A O 1
ATOM 694 N N . TYR A 1 87 ? 23.318 10.962 -18.528 1.00 48.66 87 TYR A N 1
ATOM 695 C CA . TYR A 1 87 ? 23.611 11.069 -19.959 1.00 48.66 87 TYR A CA 1
ATOM 696 C C . TYR A 1 87 ? 23.526 12.528 -20.388 1.00 48.66 87 TYR A C 1
ATOM 698 O O . TYR A 1 87 ? 22.553 13.201 -19.970 1.00 48.66 87 TYR A O 1
#

Radius of gyration: 15.95 Å; chains: 1; bounding box: 37×51×34 Å

pLDDT: mean 74.14, std 17.69, range [35.84, 91.56]

Foldseek 3Di:
DDDDPPPVDPPVLLWDADPVRWTWHDDVQWIWTWDDDPQWIWIWIAGNVNPDDIDIDDTDNDPVVRSVVVVVVVVVVVVVDDPDDDD